Protein AF-A0A662X3M4-F1 (afdb_monomer_lite)

Foldseek 3Di:
DDDDDDDDPPDDDDPPLVVLLVVLLVLLVCLLPHADDLPPCVSLVSNLPRDQDLVSLPVSCDLVSLLSSVPRPVVSVVSLLVVLVVLLVVCVVPVDVVCVSSNVSSVSNCVSNVVSVCPPVVCVVVPPDDDPPPDDDDD

Radius of gyration: 22.86 Å; chains: 1; bounding box: 104×38×50 Å

Sequence (139 aa):
MSRTPQSYPTEQGAMGNSDSKSKFRESVYKLNNEVISSKNLEFWDKLWRIPTVAEEIFTLIQPDDVRMLRHQQPKNLATMLRQAVSQLVQIVDTPVPKYYPQAINCVRVLTRLVPFILEESGALSACGSCPPLRSGARA

Structure (mmCIF, N/CA/C/O backbone):
data_AF-A0A662X3M4-F1
#
_entry.id   AF-A0A662X3M4-F1
#
loop_
_atom_site.group_PDB
_atom_site.id
_atom_site.type_symbol
_atom_site.label_atom_id
_atom_site.label_alt_id
_atom_site.label_comp_id
_atom_site.label_asym_id
_atom_site.label_entity_id
_atom_site.label_seq_id
_atom_site.pdbx_PDB_ins_code
_atom_site.Cartn_x
_atom_site.Cartn_y
_atom_site.Cartn_z
_atom_site.occupancy
_atom_site.B_iso_or_equiv
_atom_site.auth_seq_id
_atom_site.auth_comp_id
_atom_site.auth_asym_id
_atom_site.auth_atom_id
_atom_site.pdbx_PDB_model_num
ATOM 1 N N . MET A 1 1 ? 55.210 -5.908 -6.493 1.00 42.38 1 MET A N 1
ATOM 2 C CA . MET A 1 1 ? 53.770 -6.079 -6.792 1.00 42.38 1 MET A CA 1
ATOM 3 C C . MET A 1 1 ? 52.979 -5.500 -5.629 1.00 42.38 1 MET A C 1
ATOM 5 O O . MET A 1 1 ? 52.706 -6.198 -4.663 1.00 42.38 1 MET A O 1
ATOM 9 N N . SER A 1 2 ? 52.704 -4.201 -5.682 1.00 39.44 2 SER A N 1
ATOM 10 C CA . SER A 1 2 ? 52.079 -3.447 -4.593 1.00 39.44 2 SER A CA 1
ATOM 11 C C . SER A 1 2 ? 50.583 -3.335 -4.886 1.00 39.44 2 SER A C 1
ATOM 13 O O . SER A 1 2 ? 50.210 -2.655 -5.837 1.00 39.44 2 SER A O 1
ATOM 15 N N . ARG A 1 3 ? 49.726 -4.039 -4.134 1.00 42.88 3 ARG A N 1
ATOM 16 C CA . ARG A 1 3 ? 48.269 -3.860 -4.233 1.00 42.88 3 ARG A CA 1
ATOM 17 C C . ARG A 1 3 ? 47.874 -2.651 -3.392 1.00 42.88 3 ARG A C 1
ATOM 19 O O . ARG A 1 3 ? 47.965 -2.693 -2.170 1.00 42.88 3 ARG A O 1
ATOM 26 N N . THR A 1 4 ? 47.453 -1.583 -4.050 1.00 54.22 4 THR A N 1
ATOM 27 C CA . THR A 1 4 ? 46.726 -0.474 -3.431 1.00 54.22 4 THR A CA 1
ATOM 28 C C . THR A 1 4 ? 45.354 -0.962 -2.946 1.00 54.22 4 THR A C 1
ATOM 30 O O . THR A 1 4 ? 44.680 -1.678 -3.691 1.00 54.22 4 THR A O 1
ATOM 33 N N . PRO A 1 5 ? 44.896 -0.598 -1.733 1.00 49.97 5 PRO A N 1
ATOM 34 C CA . PRO A 1 5 ? 43.517 -0.833 -1.329 1.00 49.97 5 PRO A CA 1
ATOM 35 C C . PRO A 1 5 ? 42.618 0.196 -2.015 1.00 49.97 5 PRO A C 1
ATOM 37 O O . PRO A 1 5 ? 42.815 1.403 -1.885 1.00 49.97 5 PRO A O 1
ATOM 40 N N . GLN A 1 6 ? 41.638 -0.298 -2.759 1.00 43.81 6 GLN A N 1
ATOM 41 C CA . GLN A 1 6 ? 40.597 0.497 -3.392 1.00 43.81 6 GLN A CA 1
ATOM 42 C C . GLN A 1 6 ? 39.600 0.918 -2.303 1.00 43.81 6 GLN A C 1
ATOM 44 O O . GLN A 1 6 ? 38.874 0.086 -1.761 1.00 43.81 6 GLN A O 1
ATOM 49 N N . SER A 1 7 ? 39.615 2.196 -1.927 1.00 44.38 7 SER A N 1
ATOM 50 C CA . SER A 1 7 ? 38.616 2.789 -1.043 1.00 44.38 7 SER A CA 1
ATOM 51 C C . SER A 1 7 ? 37.290 2.907 -1.795 1.00 44.38 7 SER A C 1
ATOM 53 O O . SER A 1 7 ? 37.155 3.682 -2.739 1.00 44.38 7 SER A O 1
ATOM 55 N N . TYR A 1 8 ? 36.301 2.116 -1.385 1.00 42.19 8 TYR A N 1
ATOM 56 C CA . TYR A 1 8 ? 34.916 2.314 -1.798 1.00 42.19 8 TYR A CA 1
ATOM 57 C C . TYR A 1 8 ? 34.379 3.549 -1.064 1.00 42.19 8 TYR A C 1
ATOM 59 O O . TYR A 1 8 ? 34.522 3.616 0.159 1.00 42.19 8 TYR A O 1
ATOM 67 N N . PRO A 1 9 ? 33.789 4.539 -1.754 1.00 44.44 9 PRO A N 1
ATOM 68 C CA . PRO A 1 9 ? 33.121 5.629 -1.066 1.00 44.44 9 PRO A CA 1
ATOM 69 C C . PRO A 1 9 ? 31.913 5.068 -0.307 1.00 44.44 9 PRO A C 1
ATOM 71 O O . PRO A 1 9 ? 30.989 4.510 -0.899 1.00 44.44 9 PRO A O 1
ATOM 74 N N . THR A 1 10 ? 31.958 5.195 1.018 1.00 51.75 10 THR A N 1
ATOM 75 C CA . THR A 1 10 ? 30.860 4.898 1.934 1.00 51.75 10 THR A CA 1
ATOM 76 C C . THR A 1 10 ? 29.649 5.767 1.594 1.00 51.75 10 THR A C 1
ATOM 78 O O . THR A 1 10 ? 29.741 6.992 1.573 1.00 51.75 10 THR A O 1
ATOM 81 N N . GLU A 1 11 ? 28.540 5.086 1.307 1.00 50.34 11 GLU A N 1
ATOM 82 C CA . GLU A 1 11 ? 27.138 5.507 1.413 1.00 50.34 11 GLU A CA 1
ATOM 83 C C . GLU A 1 11 ? 26.822 6.998 1.217 1.00 50.34 11 GLU A C 1
ATOM 85 O O . GLU A 1 11 ? 26.718 7.790 2.153 1.00 50.34 11 GLU A O 1
ATOM 90 N N . GLN A 1 12 ? 26.494 7.351 -0.024 1.00 49.41 12 GLN A N 1
ATOM 91 C CA . GLN A 1 12 ? 25.564 8.446 -0.279 1.00 49.41 12 GLN A CA 1
ATOM 92 C C . GLN A 1 12 ? 24.130 7.957 -0.017 1.00 49.41 12 GLN A C 1
ATOM 94 O O . GLN A 1 12 ? 23.642 7.094 -0.743 1.00 49.41 12 GLN A O 1
ATOM 99 N N . GLY A 1 13 ? 23.436 8.535 0.978 1.00 45.53 13 GLY A N 1
ATOM 100 C CA . GLY A 1 13 ? 21.968 8.436 1.040 1.00 45.53 13 GLY A CA 1
ATOM 101 C C . GLY A 1 13 ? 21.234 8.558 2.385 1.00 45.53 13 GLY A C 1
ATOM 102 O O . GLY A 1 13 ? 20.062 8.205 2.428 1.00 45.53 13 GLY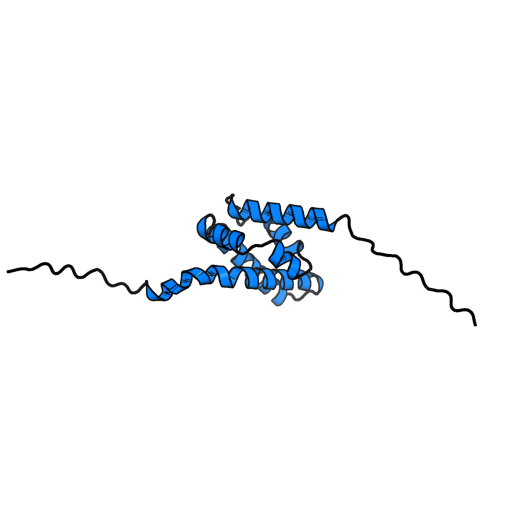 A O 1
ATOM 103 N N . ALA A 1 14 ? 21.829 9.043 3.482 1.00 49.00 14 ALA A N 1
ATOM 104 C CA . ALA A 1 14 ? 21.157 9.018 4.796 1.00 49.00 14 ALA A CA 1
ATOM 105 C C . ALA A 1 14 ? 20.274 10.240 5.155 1.00 49.00 14 ALA A C 1
ATOM 107 O O . ALA A 1 14 ? 19.665 10.236 6.221 1.00 49.00 14 ALA A O 1
ATOM 108 N N . MET A 1 15 ? 20.151 11.275 4.310 1.00 48.16 15 MET A N 1
ATOM 109 C CA . MET A 1 15 ? 19.360 12.478 4.663 1.00 48.16 15 MET A CA 1
ATOM 110 C C . MET A 1 15 ? 17.967 12.564 4.014 1.00 48.16 15 MET A C 1
ATOM 112 O O . MET A 1 15 ? 17.142 13.324 4.494 1.00 48.16 15 MET A O 1
ATOM 116 N N . GLY A 1 16 ? 17.652 11.766 2.983 1.00 51.62 16 GLY A N 1
ATOM 117 C CA . GLY A 1 16 ? 16.322 11.782 2.334 1.00 51.62 16 GLY A CA 1
ATOM 118 C C . GLY A 1 16 ? 15.342 10.699 2.815 1.00 51.62 16 GLY A C 1
ATOM 119 O O . GLY A 1 16 ? 14.125 10.821 2.645 1.00 51.62 16 GLY A O 1
ATOM 120 N N . ASN A 1 17 ? 15.857 9.623 3.419 1.00 57.28 17 ASN A N 1
ATOM 121 C CA . ASN A 1 17 ? 15.045 8.460 3.787 1.00 57.28 17 ASN A CA 1
ATOM 122 C C . ASN A 1 17 ? 14.237 8.695 5.080 1.00 57.28 17 ASN A C 1
ATOM 124 O O .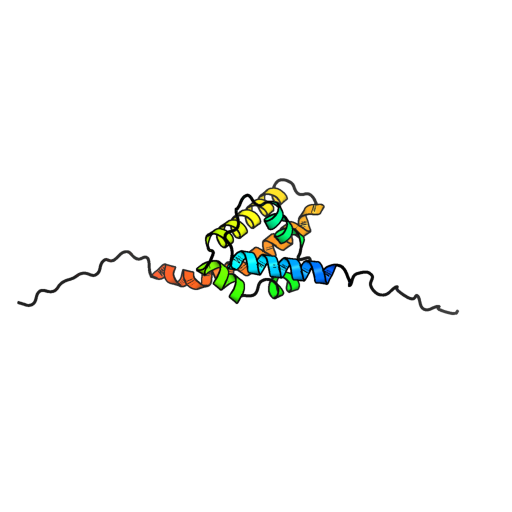 ASN A 1 17 ? 13.088 8.270 5.189 1.00 57.28 17 ASN A O 1
ATOM 128 N N . SER A 1 18 ? 14.799 9.429 6.044 1.00 61.31 18 SER A N 1
ATOM 129 C CA . SER A 1 18 ? 14.132 9.724 7.322 1.00 61.31 18 SER A CA 1
ATOM 130 C C . SER A 1 18 ? 12.902 10.623 7.157 1.00 61.31 18 SER A C 1
ATOM 132 O O . SER A 1 18 ? 11.850 10.329 7.728 1.00 61.31 18 SER A O 1
ATOM 134 N N . ASP A 1 19 ? 12.984 11.657 6.314 1.00 66.75 19 ASP A N 1
ATOM 135 C CA . ASP A 1 19 ? 11.844 12.540 6.032 1.00 66.75 19 ASP A CA 1
ATOM 136 C C . ASP A 1 19 ? 10.707 11.800 5.323 1.00 66.75 19 ASP A C 1
ATOM 138 O O . ASP A 1 19 ? 9.529 12.017 5.617 1.00 66.75 19 ASP A O 1
ATOM 142 N N . SER A 1 20 ? 11.051 10.889 4.410 1.00 73.50 20 SER A N 1
ATOM 143 C CA . SER A 1 20 ? 10.078 10.081 3.667 1.00 73.50 20 SER A CA 1
ATOM 144 C C . SER A 1 20 ? 9.315 9.128 4.595 1.00 73.50 20 SER A C 1
ATOM 146 O O . SER A 1 20 ? 8.088 9.035 4.515 1.00 73.50 20 SER A O 1
ATOM 148 N N . LYS A 1 21 ? 10.010 8.502 5.555 1.00 74.38 21 LYS A N 1
ATOM 149 C CA . LYS A 1 21 ? 9.404 7.643 6.589 1.00 74.38 21 LYS A CA 1
ATOM 150 C C . LYS A 1 21 ? 8.491 8.413 7.540 1.00 74.38 21 LYS A C 1
ATOM 152 O O . LYS A 1 21 ? 7.404 7.933 7.862 1.00 74.38 21 LYS A O 1
ATOM 157 N N . SER A 1 22 ? 8.909 9.605 7.967 1.00 79.69 22 SER A N 1
ATOM 158 C CA . SER A 1 22 ? 8.102 10.461 8.846 1.00 79.69 22 SER A CA 1
ATOM 159 C C . SER A 1 22 ? 6.792 10.879 8.168 1.00 79.69 22 SER A C 1
ATOM 161 O O . SER A 1 22 ? 5.709 10.673 8.718 1.00 79.69 22 SER A O 1
ATOM 163 N N . LYS A 1 23 ? 6.871 11.332 6.909 1.00 80.19 23 LYS A N 1
ATOM 164 C CA . LYS A 1 23 ? 5.697 11.685 6.091 1.00 80.19 23 LYS A CA 1
ATOM 165 C C . LYS A 1 23 ? 4.758 10.500 5.862 1.00 80.19 23 LYS A C 1
ATOM 167 O O . LYS A 1 23 ? 3.538 10.673 5.824 1.00 80.19 23 LYS A O 1
ATOM 172 N N . PHE A 1 24 ? 5.301 9.290 5.720 1.00 82.12 24 PHE A N 1
ATOM 173 C CA . PHE A 1 24 ? 4.476 8.090 5.610 1.00 82.12 24 PHE A CA 1
ATOM 174 C C . PHE A 1 24 ? 3.738 7.791 6.917 1.00 82.12 24 PHE A C 1
ATOM 176 O O . PHE A 1 24 ? 2.531 7.567 6.883 1.00 82.12 24 PHE A O 1
ATOM 183 N N . ARG A 1 25 ? 4.417 7.845 8.071 1.00 84.69 25 ARG A N 1
ATOM 184 C CA . ARG A 1 25 ? 3.750 7.678 9.376 1.00 84.69 25 ARG A CA 1
ATOM 185 C C . ARG A 1 25 ? 2.658 8.712 9.606 1.00 84.69 25 ARG A C 1
ATOM 187 O O . ARG A 1 25 ? 1.580 8.357 10.067 1.00 84.69 25 ARG A O 1
ATOM 194 N N . GLU A 1 26 ? 2.903 9.964 9.236 1.00 86.69 26 GLU A N 1
ATOM 195 C CA . GLU A 1 26 ? 1.880 11.010 9.293 1.00 86.69 26 GLU A CA 1
ATOM 196 C C . GLU A 1 26 ? 0.676 10.665 8.401 1.00 86.69 26 GLU A C 1
ATOM 198 O O . GLU A 1 26 ? -0.474 10.853 8.792 1.00 86.69 26 GLU A O 1
ATOM 203 N N . SER A 1 27 ? 0.925 10.092 7.222 1.00 86.94 27 SER A N 1
ATOM 204 C CA . SER A 1 27 ? -0.137 9.642 6.317 1.00 86.94 27 SER A CA 1
ATOM 205 C C . SER A 1 27 ? -0.947 8.484 6.910 1.00 86.94 27 SER A C 1
ATOM 207 O O . SER A 1 27 ? -2.172 8.488 6.802 1.00 86.94 27 SER A O 1
ATOM 209 N N . VAL A 1 28 ? -0.297 7.526 7.582 1.00 86.69 28 VAL A N 1
ATOM 210 C CA . VAL A 1 28 ? -0.968 6.429 8.310 1.00 86.69 28 VAL A CA 1
ATOM 211 C C . VAL A 1 28 ? -1.805 6.973 9.469 1.00 86.69 28 VAL A C 1
ATOM 213 O O . VAL A 1 28 ? -2.958 6.582 9.637 1.00 86.69 28 VAL A O 1
ATOM 216 N N . TYR A 1 29 ? -1.276 7.940 10.220 1.00 88.81 29 TYR A N 1
ATOM 217 C CA . TYR A 1 29 ? -2.033 8.614 11.271 1.00 88.81 29 TYR A CA 1
ATOM 218 C C . TYR A 1 29 ? -3.280 9.315 10.711 1.00 88.81 29 TYR A C 1
ATOM 220 O O . TYR A 1 29 ? -4.378 9.137 11.243 1.00 88.81 29 TYR A O 1
ATOM 228 N N . LYS A 1 30 ? -3.145 10.049 9.599 1.00 89.62 30 LYS A N 1
ATOM 229 C CA . LYS A 1 30 ? -4.274 10.692 8.906 1.00 89.62 30 LYS A CA 1
ATOM 230 C C . LYS A 1 30 ? -5.309 9.681 8.426 1.00 89.62 30 LYS A C 1
ATOM 232 O O . LYS A 1 30 ? -6.500 9.914 8.585 1.00 89.62 30 LYS A O 1
ATOM 237 N N . LEU A 1 31 ? -4.876 8.532 7.908 1.00 88.94 31 LEU A N 1
ATOM 238 C CA . LEU A 1 31 ? -5.779 7.455 7.491 1.00 88.94 31 LEU A CA 1
ATOM 239 C C . LEU A 1 31 ? -6.668 6.955 8.632 1.00 88.94 31 LEU A C 1
ATOM 241 O O . LEU A 1 31 ? -7.836 6.657 8.383 1.00 88.94 31 LEU A O 1
ATOM 245 N N . ASN A 1 32 ? -6.129 6.884 9.851 1.00 88.12 32 ASN A N 1
ATOM 246 C CA . ASN A 1 32 ? -6.862 6.441 11.036 1.00 88.12 32 ASN A CA 1
ATOM 247 C C . ASN A 1 32 ? -7.793 7.512 11.615 1.00 88.12 32 ASN A C 1
ATOM 249 O O . ASN A 1 32 ? -8.882 7.185 12.078 1.00 88.12 32 ASN A O 1
ATOM 253 N N . ASN A 1 33 ? -7.397 8.785 11.569 1.00 88.38 33 ASN A N 1
ATOM 254 C CA . ASN A 1 33 ? -8.087 9.846 12.310 1.00 88.38 33 ASN A CA 1
ATOM 255 C C . ASN A 1 33 ? -8.967 10.754 11.437 1.00 88.38 33 ASN A C 1
ATOM 257 O O . ASN A 1 33 ? -9.878 11.399 11.953 1.00 88.38 33 ASN A O 1
ATOM 261 N N . GLU A 1 34 ? -8.737 10.805 10.125 1.00 90.19 34 GLU A N 1
ATOM 262 C CA . GLU A 1 34 ? -9.396 11.746 9.218 1.00 90.19 34 GLU A CA 1
ATOM 263 C C . GLU A 1 34 ? -10.147 11.026 8.092 1.00 90.19 34 GLU A C 1
ATOM 265 O O . GLU A 1 34 ? -9.777 9.941 7.644 1.00 90.19 34 GLU A O 1
ATOM 270 N N . VAL A 1 35 ? -11.206 11.653 7.575 1.00 85.81 35 VAL A N 1
ATOM 271 C CA . VAL A 1 35 ? -11.909 11.157 6.384 1.00 85.81 35 VAL A CA 1
ATOM 272 C C . VAL A 1 35 ? -11.170 11.645 5.143 1.00 85.81 35 VAL A C 1
ATOM 274 O O . VAL A 1 35 ? -11.191 12.834 4.824 1.00 85.81 35 VAL A O 1
ATOM 277 N N . ILE A 1 36 ? -10.549 10.725 4.405 1.00 89.69 36 ILE A N 1
A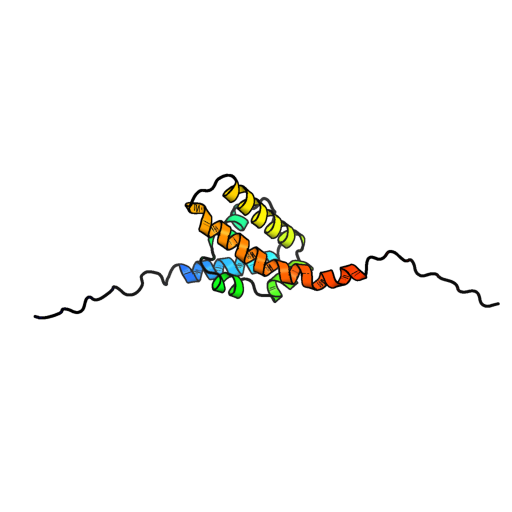TOM 278 C CA . ILE A 1 36 ? -9.769 11.066 3.215 1.00 89.69 36 ILE A CA 1
ATOM 279 C C . ILE A 1 36 ? -10.626 10.845 1.973 1.00 89.69 36 ILE A C 1
ATOM 281 O O . ILE A 1 36 ? -11.140 9.755 1.717 1.00 89.69 36 ILE A O 1
ATOM 285 N N . SER A 1 37 ? -10.764 11.889 1.158 1.00 88.19 37 SER A N 1
ATOM 286 C CA . SER A 1 37 ? -11.466 11.774 -0.118 1.00 88.19 37 SER A CA 1
ATOM 287 C C . SER A 1 37 ? -10.742 10.798 -1.049 1.00 88.19 37 SER A C 1
ATOM 289 O O . SER A 1 37 ? -9.536 10.908 -1.284 1.00 88.19 37 SER A O 1
ATOM 291 N N . SER A 1 38 ? -11.491 9.884 -1.665 1.00 85.69 38 SER A N 1
ATOM 292 C CA . SER A 1 38 ? -10.966 8.977 -2.696 1.00 85.69 38 SER A CA 1
ATOM 293 C C . SER A 1 38 ? -10.411 9.710 -3.922 1.00 85.69 38 SER A C 1
ATOM 295 O O . SER A 1 38 ? -9.613 9.139 -4.661 1.00 85.69 38 SER A O 1
ATOM 297 N N . LYS A 1 39 ? -10.791 10.981 -4.116 1.00 86.00 39 LYS A N 1
ATOM 298 C CA . LYS A 1 39 ? -10.303 11.850 -5.198 1.00 86.00 39 LYS A CA 1
ATOM 299 C C . LYS A 1 39 ? -8.993 12.573 -4.867 1.00 86.00 39 LYS A C 1
ATOM 301 O O . LYS A 1 39 ? -8.464 13.260 -5.734 1.00 86.00 39 LYS A O 1
ATOM 306 N N . ASN A 1 40 ? -8.470 12.455 -3.644 1.00 88.75 40 ASN A N 1
ATOM 307 C CA . ASN A 1 40 ? -7.214 13.102 -3.256 1.00 88.75 40 ASN A CA 1
ATOM 308 C C . ASN A 1 40 ? -6.003 12.337 -3.817 1.00 88.75 40 ASN A C 1
ATOM 310 O O . ASN A 1 40 ? -5.304 11.629 -3.093 1.00 88.75 40 ASN A O 1
ATOM 314 N N . LEU A 1 41 ? -5.785 12.447 -5.128 1.00 85.06 41 LEU A N 1
ATOM 315 C CA . LEU A 1 41 ? -4.746 11.702 -5.841 1.00 85.06 41 LEU A CA 1
ATOM 316 C C . LEU A 1 41 ? -3.348 11.965 -5.273 1.00 85.06 41 LEU A C 1
ATOM 318 O O . LEU A 1 41 ? -2.555 11.036 -5.197 1.00 85.06 41 LEU A O 1
ATOM 322 N N . GLU A 1 42 ? -3.064 13.186 -4.816 1.00 86.38 42 GLU A N 1
ATOM 323 C CA . GLU A 1 42 ? -1.762 13.540 -4.241 1.00 86.38 42 GLU A CA 1
ATOM 324 C C . GLU A 1 42 ? -1.470 12.801 -2.934 1.00 86.38 42 GLU A C 1
ATOM 326 O O . GLU A 1 42 ? -0.333 12.396 -2.695 1.00 86.38 42 GLU A O 1
ATOM 331 N N . PHE A 1 43 ? -2.478 12.634 -2.073 1.00 87.56 43 PHE A N 1
ATOM 332 C CA . PHE A 1 43 ? -2.332 11.860 -0.843 1.00 87.56 43 PHE A CA 1
ATOM 333 C C . PHE A 1 43 ? -2.049 10.389 -1.159 1.00 87.56 43 PHE A C 1
ATOM 335 O O . PHE A 1 43 ? -1.100 9.799 -0.642 1.00 87.56 43 PHE A O 1
ATOM 342 N N . TRP A 1 44 ? -2.863 9.808 -2.040 1.00 86.44 44 TRP A N 1
ATOM 343 C CA . TRP A 1 44 ? -2.788 8.389 -2.359 1.00 86.44 44 TRP A CA 1
ATOM 344 C C . TRP A 1 44 ? -1.512 8.032 -3.123 1.00 86.44 44 TRP A C 1
ATOM 346 O O . TRP A 1 44 ? -0.853 7.059 -2.780 1.00 86.44 44 TRP A O 1
ATOM 356 N N . ASP A 1 45 ? -1.102 8.841 -4.097 1.00 85.12 45 ASP A N 1
ATOM 357 C CA . ASP A 1 45 ? 0.126 8.633 -4.872 1.00 85.12 45 ASP A CA 1
ATOM 358 C C . ASP A 1 45 ? 1.386 8.651 -3.984 1.00 85.12 45 ASP A C 1
ATOM 360 O O . ASP A 1 45 ? 2.283 7.824 -4.160 1.00 85.12 45 ASP A O 1
ATOM 364 N N . LYS A 1 46 ? 1.424 9.503 -2.948 1.00 83.19 46 LYS A N 1
ATOM 365 C CA . LYS A 1 46 ? 2.510 9.493 -1.951 1.00 83.19 46 LYS A CA 1
ATOM 366 C C . LYS A 1 46 ? 2.602 8.157 -1.213 1.00 83.19 46 LYS A C 1
ATOM 368 O O . LYS A 1 46 ? 3.706 7.660 -1.009 1.00 83.19 46 LYS A O 1
ATOM 373 N N . LEU A 1 47 ? 1.471 7.548 -0.858 1.00 80.00 47 LEU A N 1
ATOM 374 C CA . LEU A 1 47 ? 1.442 6.266 -0.148 1.00 80.00 47 LEU A CA 1
ATOM 375 C C . LEU A 1 47 ? 2.115 5.143 -0.961 1.00 80.00 47 LEU A C 1
ATOM 377 O O . LEU A 1 47 ? 2.834 4.317 -0.403 1.00 80.00 47 LEU A O 1
ATOM 381 N N . TRP A 1 48 ? 1.934 5.134 -2.284 1.00 80.44 48 TRP A N 1
ATOM 382 C CA . TRP A 1 48 ? 2.447 4.068 -3.158 1.00 80.44 48 TRP A CA 1
ATOM 383 C C . TRP A 1 48 ? 3.912 4.254 -3.572 1.00 80.44 48 TRP A C 1
ATOM 385 O O . TRP A 1 48 ? 4.585 3.281 -3.925 1.00 80.44 48 TRP A O 1
ATOM 395 N N . ARG A 1 49 ? 4.424 5.488 -3.496 1.00 75.94 49 ARG A N 1
ATOM 396 C CA . ARG A 1 49 ? 5.800 5.834 -3.889 1.00 75.94 49 ARG A CA 1
ATOM 397 C C . ARG A 1 49 ? 6.851 5.618 -2.798 1.00 75.94 49 ARG A C 1
ATOM 399 O O . ARG A 1 49 ? 8.030 5.571 -3.130 1.00 75.94 49 ARG A O 1
ATOM 406 N N . ILE A 1 50 ? 6.461 5.541 -1.523 1.00 63.94 50 ILE A N 1
ATOM 407 C CA . ILE A 1 50 ? 7.388 5.819 -0.410 1.00 63.94 50 ILE A CA 1
ATOM 408 C C . ILE A 1 50 ? 8.083 4.601 0.239 1.00 63.94 50 ILE A C 1
ATOM 410 O O . ILE A 1 50 ? 9.195 4.797 0.723 1.00 63.94 50 ILE A O 1
ATOM 414 N N . PRO A 1 51 ? 7.586 3.351 0.226 1.00 63.44 51 PRO A N 1
ATOM 415 C CA . PRO A 1 51 ? 8.404 2.249 0.739 1.00 63.44 51 PRO A CA 1
ATOM 416 C C . PRO A 1 51 ? 9.227 1.597 -0.375 1.00 63.44 51 PRO A C 1
ATOM 418 O O . PRO A 1 51 ? 8.685 1.263 -1.420 1.00 63.44 51 PRO A O 1
ATOM 421 N N . THR A 1 52 ? 10.522 1.355 -0.174 1.00 63.69 52 THR A N 1
ATOM 422 C CA . THR A 1 52 ? 11.338 0.618 -1.169 1.00 63.69 52 THR A CA 1
ATOM 423 C C . THR A 1 52 ? 11.514 -0.853 -0.788 1.00 63.69 52 THR A C 1
ATOM 425 O O . THR A 1 52 ? 11.615 -1.730 -1.655 1.00 63.69 52 THR A O 1
ATOM 428 N N . VAL A 1 53 ? 11.428 -1.167 0.507 1.00 74.50 53 VAL A N 1
ATOM 429 C CA . VAL A 1 53 ? 11.637 -2.514 1.057 1.00 74.50 53 VAL A CA 1
ATOM 430 C C . VAL A 1 53 ? 10.449 -3.000 1.891 1.00 74.50 53 VAL A C 1
ATOM 432 O O . VAL A 1 53 ? 9.653 -2.217 2.406 1.00 74.50 53 VAL A O 1
ATOM 435 N N . ALA A 1 54 ? 10.309 -4.324 2.009 1.00 71.38 54 ALA A N 1
ATOM 436 C CA . ALA A 1 54 ? 9.191 -4.939 2.724 1.00 71.38 54 ALA A CA 1
ATOM 437 C C . ALA A 1 54 ? 9.199 -4.582 4.217 1.00 71.38 54 ALA A C 1
ATOM 439 O O . ALA A 1 54 ? 8.167 -4.204 4.753 1.00 71.38 54 ALA A O 1
ATOM 440 N N . GLU A 1 55 ? 10.360 -4.616 4.868 1.00 79.06 55 GLU A N 1
ATOM 441 C CA . GLU A 1 55 ? 10.497 -4.302 6.297 1.00 79.06 55 GLU A CA 1
ATOM 442 C C . GLU A 1 55 ? 9.996 -2.891 6.645 1.00 79.06 55 GLU A C 1
ATOM 444 O O . GLU A 1 55 ? 9.336 -2.688 7.664 1.00 79.06 55 GLU A O 1
ATOM 449 N N . GLU A 1 56 ? 10.216 -1.914 5.762 1.00 79.50 56 GLU A N 1
ATOM 450 C CA . GLU A 1 56 ? 9.716 -0.549 5.947 1.00 79.50 56 GLU A CA 1
ATOM 451 C C . GLU A 1 56 ? 8.186 -0.510 5.961 1.00 79.50 56 GLU A C 1
ATOM 453 O O . GLU A 1 56 ? 7.601 0.120 6.832 1.00 79.50 56 GLU A O 1
ATOM 458 N N . ILE A 1 57 ? 7.509 -1.247 5.080 1.00 81.12 57 ILE A N 1
ATOM 459 C CA . ILE A 1 57 ? 6.037 -1.294 5.076 1.00 81.12 57 ILE A CA 1
ATOM 460 C C . ILE A 1 57 ? 5.503 -1.886 6.378 1.00 81.12 57 ILE A C 1
ATOM 462 O O . ILE A 1 57 ? 4.540 -1.372 6.941 1.00 81.12 57 ILE A O 1
ATOM 466 N N . PHE A 1 58 ? 6.127 -2.949 6.878 1.00 80.31 58 PHE A N 1
ATOM 467 C CA . PHE A 1 58 ? 5.649 -3.657 8.065 1.00 80.31 58 PHE A CA 1
ATOM 468 C C . PHE A 1 58 ? 5.916 -2.871 9.356 1.00 80.31 58 PHE A C 1
ATOM 470 O O . PHE A 1 58 ? 5.162 -3.017 10.319 1.00 80.31 58 PHE A O 1
ATOM 477 N N . THR A 1 59 ? 6.958 -2.031 9.368 1.00 83.00 59 THR A N 1
ATOM 478 C CA . THR A 1 59 ? 7.286 -1.121 10.481 1.00 83.00 59 THR A CA 1
ATOM 479 C C . THR A 1 59 ? 6.495 0.188 10.442 1.00 83.00 59 THR A C 1
ATOM 481 O O . THR A 1 59 ? 6.256 0.797 11.490 1.00 83.00 59 THR A O 1
ATOM 484 N N . LEU A 1 60 ? 6.100 0.638 9.248 1.00 82.19 60 LEU A N 1
ATOM 485 C CA . LEU A 1 60 ? 5.302 1.846 9.046 1.00 82.19 60 LEU A CA 1
ATOM 486 C C . LEU A 1 60 ? 3.796 1.597 9.194 1.00 82.19 60 LEU A C 1
ATOM 488 O O . LEU A 1 60 ? 3.100 2.484 9.675 1.00 82.19 60 LEU A O 1
ATOM 492 N N . ILE A 1 61 ? 3.308 0.421 8.789 1.00 84.88 61 ILE A N 1
ATOM 493 C CA . ILE A 1 61 ? 1.918 -0.019 8.958 1.00 84.88 61 ILE A CA 1
ATOM 494 C C . ILE A 1 61 ? 1.894 -1.097 10.043 1.00 84.88 61 ILE A C 1
ATOM 496 O O . ILE A 1 61 ? 2.106 -2.294 9.775 1.00 84.88 61 ILE A O 1
ATOM 500 N N . GLN A 1 62 ? 1.662 -0.674 11.285 1.00 89.19 62 GLN A N 1
ATOM 501 C CA . GLN A 1 62 ? 1.583 -1.603 12.405 1.00 89.19 62 GLN A CA 1
ATOM 502 C C . GLN A 1 62 ? 0.244 -2.355 12.391 1.00 89.19 62 GLN A C 1
ATOM 504 O O . GLN A 1 62 ? -0.735 -1.868 11.825 1.00 89.19 62 GLN A O 1
ATOM 509 N N . PRO A 1 63 ? 0.170 -3.552 13.000 1.00 86.94 63 PRO A N 1
ATOM 510 C CA . PRO A 1 63 ? -1.077 -4.313 13.089 1.00 86.94 63 PRO A CA 1
ATOM 511 C C . PRO A 1 63 ? -2.211 -3.493 13.711 1.00 86.94 63 PRO A C 1
ATOM 513 O O . PRO A 1 63 ? -3.328 -3.481 13.197 1.00 86.94 63 PRO A O 1
ATOM 516 N N . ASP A 1 64 ? -1.901 -2.767 14.785 1.00 88.19 64 ASP A N 1
ATOM 517 C CA . ASP A 1 64 ? -2.858 -1.923 15.494 1.00 88.19 64 ASP A CA 1
ATOM 518 C C . ASP A 1 64 ? -3.363 -0.768 14.630 1.00 88.19 64 ASP A C 1
ATOM 520 O O . ASP A 1 64 ? -4.562 -0.499 14.646 1.00 88.19 64 ASP A O 1
ATOM 524 N N . ASP A 1 65 ? -2.514 -0.180 13.777 1.00 88.62 65 ASP A N 1
ATOM 525 C CA . ASP A 1 65 ? -2.948 0.839 12.816 1.00 88.62 65 ASP A CA 1
ATOM 526 C C . ASP A 1 65 ? -4.007 0.280 11.862 1.00 88.62 65 ASP A C 1
ATOM 528 O O . ASP A 1 65 ? -4.995 0.950 11.586 1.00 88.62 65 ASP A O 1
ATOM 532 N N . VAL A 1 66 ? -3.839 -0.953 11.370 1.00 88.94 66 VAL A N 1
ATOM 533 C CA . VAL A 1 66 ? -4.808 -1.569 10.446 1.00 88.94 66 VAL A CA 1
ATOM 534 C C . VAL A 1 66 ? -6.118 -1.905 11.157 1.00 88.94 66 VAL A C 1
ATOM 536 O O . VAL A 1 66 ? -7.198 -1.705 10.593 1.00 88.94 66 VAL A O 1
ATOM 539 N N . ARG A 1 67 ? -6.046 -2.392 12.401 1.00 89.88 67 ARG A N 1
ATOM 540 C CA . ARG A 1 67 ? -7.241 -2.654 13.216 1.00 89.88 67 ARG A CA 1
ATOM 541 C C . ARG A 1 67 ? -7.995 -1.362 13.495 1.00 89.88 67 ARG A C 1
ATOM 543 O O . ARG A 1 67 ? -9.204 -1.318 13.270 1.00 89.88 67 ARG A O 1
ATOM 550 N N . MET A 1 68 ? -7.296 -0.302 13.893 1.00 89.75 68 MET A N 1
ATOM 551 C CA . MET A 1 68 ? -7.889 1.022 14.075 1.00 89.75 68 MET A CA 1
ATOM 552 C C . MET A 1 68 ? -8.518 1.532 12.779 1.00 89.75 68 MET A C 1
ATOM 554 O O . MET A 1 68 ? -9.687 1.916 12.797 1.00 89.75 68 MET A O 1
ATOM 558 N N . LEU A 1 69 ? -7.814 1.429 11.648 1.00 89.44 69 LEU A N 1
ATOM 559 C CA . LEU A 1 69 ? -8.307 1.845 10.333 1.00 89.44 69 LEU A CA 1
ATOM 560 C C . LEU A 1 69 ? -9.618 1.144 9.978 1.00 89.44 69 LEU A C 1
ATOM 562 O O . LEU A 1 69 ? -10.552 1.774 9.482 1.00 89.44 69 LEU A O 1
ATOM 566 N N . ARG A 1 70 ? -9.709 -0.159 10.267 1.00 89.75 70 ARG A N 1
ATOM 567 C CA . ARG A 1 70 ? -10.916 -0.966 10.048 1.00 89.75 70 ARG A CA 1
ATOM 568 C C . ARG A 1 70 ? -12.100 -0.471 10.880 1.00 89.75 70 ARG A C 1
ATOM 570 O O . ARG A 1 70 ? -13.207 -0.406 10.353 1.00 89.75 70 ARG A O 1
ATOM 577 N N . HIS A 1 71 ? -11.877 -0.132 12.148 1.00 87.25 71 HIS A N 1
ATOM 578 C CA . HIS A 1 71 ? -12.954 0.230 13.077 1.00 87.25 71 HIS A CA 1
ATOM 579 C C . HIS A 1 71 ? -13.379 1.694 12.933 1.00 8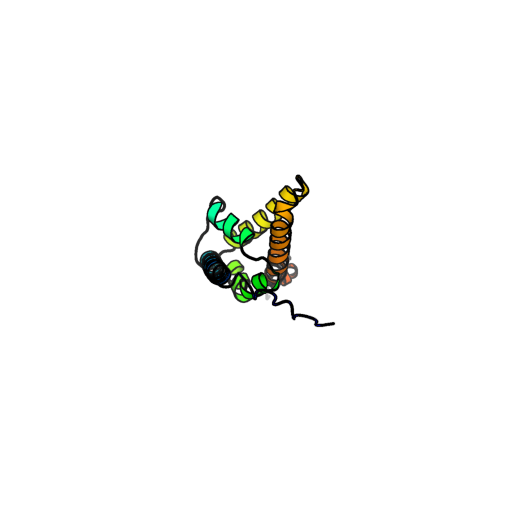7.25 71 HIS A C 1
ATOM 581 O O . HIS A 1 71 ? -14.568 1.999 12.935 1.00 87.25 71 HIS A O 1
ATOM 587 N N . GLN A 1 72 ? -12.411 2.601 12.808 1.00 88.25 72 GLN A N 1
ATOM 588 C CA . GLN A 1 72 ? -12.646 4.044 12.808 1.00 88.25 72 GLN A CA 1
ATOM 589 C C . GLN A 1 72 ? -12.941 4.578 11.406 1.00 88.25 72 GLN A C 1
ATOM 591 O O . GLN A 1 72 ? -13.802 5.440 11.243 1.00 88.25 72 GLN A O 1
ATOM 596 N N . GLN A 1 73 ? -12.249 4.067 10.381 1.00 90.38 73 GLN A N 1
ATOM 597 C CA . GLN A 1 73 ? -12.303 4.607 9.019 1.00 90.38 73 GLN A CA 1
ATOM 598 C C . GLN A 1 73 ? -12.401 3.502 7.942 1.00 90.38 73 GLN A C 1
ATOM 600 O O . GLN A 1 73 ? -11.583 3.444 7.013 1.00 90.38 73 GLN A O 1
ATOM 605 N N . PRO A 1 74 ? -13.448 2.648 7.961 1.00 89.31 74 PRO A N 1
ATOM 606 C CA . PRO A 1 74 ? -13.597 1.544 7.004 1.00 89.31 74 PRO A CA 1
ATOM 607 C C . PRO A 1 74 ? -13.668 2.012 5.539 1.00 89.31 74 PRO A C 1
ATOM 609 O O . PRO A 1 74 ? -13.270 1.292 4.621 1.00 89.31 74 PRO A O 1
ATOM 612 N N . LYS A 1 75 ? -14.133 3.246 5.290 1.00 89.56 75 LYS A N 1
ATOM 613 C CA . LYS A 1 75 ? -14.147 3.854 3.947 1.00 89.56 75 LYS A CA 1
ATOM 614 C C . LYS A 1 75 ? -12.738 4.118 3.410 1.00 89.56 75 LYS A C 1
ATOM 616 O O . LYS A 1 75 ? -12.504 3.907 2.214 1.00 89.56 75 LYS A O 1
ATOM 621 N N . ASN A 1 76 ? -11.815 4.550 4.271 1.00 90.94 76 ASN A N 1
ATOM 622 C CA . ASN A 1 76 ? -10.416 4.766 3.906 1.00 90.94 76 ASN A CA 1
ATOM 623 C C . ASN A 1 76 ? -9.746 3.425 3.596 1.00 90.94 76 ASN A C 1
ATOM 625 O O . ASN A 1 76 ? -9.125 3.296 2.541 1.00 90.94 76 ASN A O 1
ATOM 629 N N . LEU A 1 77 ? -9.970 2.405 4.436 1.00 90.69 77 LEU A N 1
ATOM 630 C CA . LEU A 1 77 ? -9.489 1.040 4.196 1.00 90.69 77 LEU A CA 1
ATOM 631 C C . LEU A 1 77 ? -9.960 0.505 2.839 1.00 90.69 77 LEU A C 1
ATOM 633 O O . LEU A 1 77 ? -9.154 0.077 2.014 1.00 90.69 77 LEU A O 1
ATOM 637 N N . ALA A 1 78 ? -11.263 0.594 2.567 1.00 90.69 78 ALA A N 1
ATOM 638 C CA . ALA A 1 78 ? -11.830 0.130 1.307 1.00 90.69 78 ALA A CA 1
ATOM 639 C C . ALA A 1 78 ? -11.266 0.897 0.095 1.00 90.69 78 ALA A C 1
ATOM 641 O O . ALA A 1 78 ? -11.095 0.324 -0.981 1.00 90.69 78 ALA A O 1
ATOM 642 N N . THR A 1 79 ? -10.965 2.188 0.252 1.00 91.62 79 THR A N 1
ATOM 643 C CA . THR A 1 79 ? -10.348 3.004 -0.805 1.00 91.62 79 THR A CA 1
ATOM 644 C C . THR A 1 79 ? -8.900 2.600 -1.050 1.00 91.62 79 THR A C 1
ATOM 646 O O . THR A 1 79 ? -8.525 2.429 -2.209 1.00 91.62 79 THR A O 1
ATOM 649 N N . MET A 1 80 ? -8.128 2.359 0.011 1.00 90.38 80 MET A N 1
ATOM 650 C CA . MET A 1 80 ? -6.748 1.889 -0.089 1.00 90.38 80 MET A CA 1
ATOM 651 C C . MET A 1 80 ? -6.673 0.539 -0.818 1.00 90.38 80 MET A C 1
ATOM 653 O O . MET A 1 80 ? -5.877 0.388 -1.742 1.00 90.38 80 MET A O 1
ATOM 657 N N . LEU A 1 81 ? -7.558 -0.407 -0.479 1.00 91.12 81 LEU A N 1
ATOM 658 C CA . LEU A 1 81 ? -7.652 -1.704 -1.162 1.00 91.12 81 LEU A CA 1
ATOM 659 C C . LEU A 1 81 ? -8.002 -1.550 -2.644 1.00 91.12 81 LEU A C 1
ATOM 661 O O . LEU A 1 81 ? -7.319 -2.108 -3.501 1.00 91.12 81 LEU A O 1
ATOM 665 N N . ARG A 1 82 ? -9.040 -0.762 -2.958 1.00 91.88 82 ARG A N 1
ATOM 666 C CA . ARG A 1 82 ? -9.449 -0.514 -4.350 1.00 91.88 82 ARG A CA 1
ATOM 667 C C . ARG A 1 82 ? -8.321 0.094 -5.171 1.00 91.88 82 ARG A C 1
ATOM 669 O O . ARG A 1 82 ? -8.094 -0.339 -6.294 1.00 91.88 82 ARG A O 1
ATOM 676 N N . GLN A 1 83 ? -7.615 1.080 -4.628 1.00 91.69 83 GLN A N 1
ATOM 677 C CA . GLN A 1 83 ? -6.516 1.728 -5.338 1.00 91.69 83 GLN A CA 1
ATOM 678 C C . GLN A 1 83 ? -5.297 0.825 -5.504 1.00 91.69 83 GLN A C 1
ATOM 680 O O . GLN A 1 83 ? -4.673 0.872 -6.562 1.00 91.69 83 GLN A O 1
ATOM 685 N N . ALA A 1 84 ? -4.962 0.004 -4.505 1.00 91.38 84 ALA A N 1
ATOM 686 C CA . ALA A 1 84 ? -3.882 -0.975 -4.624 1.00 91.38 84 ALA A CA 1
ATOM 687 C C . ALA A 1 84 ? -4.156 -1.943 -5.783 1.00 91.38 84 ALA A C 1
ATOM 689 O O . ALA A 1 84 ? -3.317 -2.125 -6.661 1.00 91.38 84 ALA A O 1
ATOM 690 N N . VAL A 1 85 ? -5.367 -2.507 -5.827 1.00 93.25 85 VAL A N 1
ATOM 691 C CA . VAL A 1 85 ? -5.791 -3.425 -6.894 1.00 93.25 85 VAL A CA 1
ATOM 692 C C . VAL A 1 85 ? -5.865 -2.709 -8.242 1.00 93.25 85 VAL A C 1
ATOM 694 O O . VAL A 1 85 ? -5.353 -3.225 -9.229 1.00 93.25 85 VAL A O 1
ATOM 697 N N . SER A 1 86 ? -6.443 -1.507 -8.293 1.00 92.25 86 SER A N 1
ATOM 698 C CA . SER A 1 86 ? -6.548 -0.729 -9.533 1.00 92.25 86 SER A CA 1
ATOM 699 C C . SER A 1 86 ? -5.179 -0.426 -10.143 1.00 92.25 86 SER A C 1
ATOM 701 O O . SER A 1 86 ? -5.032 -0.510 -11.358 1.00 92.25 86 SER A O 1
ATOM 703 N N . GLN A 1 87 ? -4.179 -0.095 -9.323 1.00 89.94 87 GLN A N 1
ATOM 704 C CA . GLN A 1 87 ? -2.815 0.133 -9.801 1.00 89.94 87 GLN A CA 1
ATOM 705 C C . GLN A 1 87 ? -2.168 -1.148 -10.313 1.00 89.94 87 GLN A C 1
ATOM 707 O O . GLN A 1 87 ? -1.520 -1.123 -11.353 1.00 89.94 87 GLN A O 1
ATOM 712 N N . LEU A 1 88 ? -2.372 -2.277 -9.629 1.00 92.56 88 LEU A N 1
ATOM 713 C CA . LEU A 1 88 ? -1.879 -3.567 -10.111 1.00 92.56 88 LEU A CA 1
ATOM 714 C C . LEU A 1 88 ? -2.478 -3.920 -11.475 1.00 92.56 88 LEU A C 1
ATOM 716 O O . LEU A 1 88 ? -1.732 -4.290 -12.376 1.00 92.56 88 LEU A O 1
ATOM 720 N N . VAL A 1 89 ? -3.790 -3.740 -11.654 1.00 94.25 89 VAL A N 1
ATOM 721 C CA . VAL A 1 89 ? -4.466 -3.969 -12.943 1.00 94.25 89 VAL A CA 1
ATOM 722 C C . VAL A 1 89 ? -3.879 -3.072 -14.034 1.00 94.25 89 VAL A C 1
ATOM 724 O O . VAL A 1 89 ? -3.547 -3.570 -15.103 1.00 94.25 89 VAL A O 1
ATOM 727 N N . GLN A 1 90 ? -3.678 -1.781 -13.756 1.00 92.06 90 GLN A N 1
ATOM 728 C CA . GLN A 1 90 ? -3.080 -0.847 -14.720 1.00 92.06 90 GLN A CA 1
ATOM 729 C C . GLN A 1 90 ? -1.648 -1.230 -15.116 1.00 92.06 90 GLN A C 1
ATOM 731 O O . GLN A 1 90 ? -1.290 -1.150 -16.288 1.00 92.06 90 GLN A O 1
ATOM 736 N N . ILE A 1 91 ? -0.824 -1.657 -14.155 1.00 92.25 91 ILE A N 1
ATOM 737 C CA . ILE A 1 91 ? 0.567 -2.053 -14.422 1.00 92.25 91 ILE A CA 1
ATOM 738 C C . ILE A 1 91 ? 0.622 -3.361 -15.219 1.00 92.25 91 ILE A C 1
ATOM 740 O O . ILE A 1 91 ? 1.508 -3.526 -16.052 1.00 92.25 91 ILE A O 1
ATOM 744 N N . VAL A 1 92 ? -0.314 -4.284 -14.984 1.00 92.81 92 VAL A N 1
ATOM 745 C CA . VAL A 1 92 ? -0.423 -5.530 -15.759 1.00 92.81 92 VAL A CA 1
ATOM 746 C C . VAL A 1 92 ? -0.897 -5.257 -17.186 1.00 92.81 92 VAL A C 1
ATOM 748 O O . VAL A 1 92 ? -0.361 -5.850 -18.117 1.00 92.81 92 VAL A O 1
ATOM 751 N N . ASP A 1 93 ? -1.863 -4.354 -17.360 1.00 93.31 93 ASP A N 1
ATOM 752 C CA . ASP A 1 93 ? -2.395 -3.975 -18.674 1.00 93.31 93 ASP A CA 1
ATOM 753 C C . ASP A 1 93 ? -1.346 -3.240 -19.525 1.00 93.31 93 ASP A C 1
ATOM 755 O O . ASP A 1 93 ? -1.251 -3.439 -20.734 1.00 93.31 93 ASP A O 1
ATOM 759 N N . THR A 1 94 ? -0.495 -2.424 -18.890 1.00 91.81 94 THR A N 1
ATOM 760 C CA . THR A 1 94 ? 0.621 -1.732 -19.553 1.00 91.81 94 THR A CA 1
ATOM 761 C C . THR A 1 94 ? 1.936 -1.941 -18.785 1.00 91.81 94 THR A C 1
ATOM 763 O O . THR A 1 94 ? 2.327 -1.099 -17.966 1.00 91.81 94 THR A O 1
ATOM 766 N N . PRO A 1 95 ? 2.662 -3.045 -19.042 1.00 89.56 95 PRO A N 1
ATOM 767 C CA . PRO A 1 95 ? 3.851 -3.402 -18.275 1.00 89.56 95 PRO A CA 1
ATOM 768 C C . PRO A 1 95 ? 5.050 -2.522 -18.647 1.00 89.56 95 PRO A C 1
ATOM 770 O O . PRO A 1 95 ? 5.808 -2.807 -19.573 1.00 89.56 95 PRO A O 1
ATOM 773 N N . VAL A 1 96 ? 5.245 -1.442 -17.887 1.00 92.25 96 VAL A N 1
ATOM 774 C CA . VAL A 1 96 ? 6.428 -0.574 -17.982 1.00 92.25 96 VAL A CA 1
ATOM 775 C C . VAL A 1 96 ? 7.344 -0.832 -16.778 1.00 92.25 96 VAL A C 1
ATOM 777 O O . VAL A 1 96 ? 6.902 -0.640 -15.641 1.00 92.25 96 VAL A O 1
ATOM 780 N N . PRO A 1 97 ? 8.637 -1.174 -16.979 1.00 89.50 97 PRO A N 1
ATOM 781 C CA . PRO A 1 97 ? 9.565 -1.518 -15.892 1.00 89.50 97 PRO A CA 1
ATOM 782 C C . PRO A 1 97 ? 9.671 -0.484 -14.767 1.00 89.50 97 PRO A C 1
ATOM 784 O O . PRO A 1 97 ? 9.892 -0.830 -13.608 1.00 89.50 97 PRO A O 1
ATOM 787 N N . LYS A 1 98 ? 9.455 0.794 -15.094 1.00 87.44 98 LYS A N 1
ATOM 788 C CA . LYS A 1 98 ? 9.434 1.905 -14.137 1.00 87.44 98 LYS A CA 1
ATOM 789 C C . LYS A 1 98 ? 8.401 1.723 -13.012 1.00 87.44 98 LYS A C 1
ATOM 791 O O . LYS A 1 98 ? 8.624 2.235 -11.919 1.00 87.44 98 LYS A O 1
ATOM 796 N N . TYR A 1 99 ? 7.300 1.008 -13.255 1.00 87.94 99 TYR A N 1
ATOM 797 C CA . TYR A 1 99 ? 6.217 0.828 -12.281 1.00 87.94 99 TYR A CA 1
ATOM 798 C C . TYR A 1 99 ? 6.307 -0.479 -11.484 1.00 87.94 99 TYR A C 1
ATOM 800 O O . TYR A 1 99 ? 5.529 -0.683 -10.554 1.00 87.94 99 TYR A O 1
ATOM 808 N N . TYR A 1 100 ? 7.264 -1.364 -11.771 1.00 88.69 100 TYR A N 1
ATOM 809 C CA . TYR A 1 100 ? 7.392 -2.628 -11.035 1.00 88.69 100 TYR A CA 1
ATOM 810 C C . TYR A 1 100 ? 7.643 -2.447 -9.528 1.00 88.69 100 TYR A C 1
ATOM 812 O O . TYR A 1 100 ? 7.006 -3.154 -8.745 1.00 88.69 100 TYR A O 1
ATOM 820 N N . PRO A 1 101 ? 8.466 -1.480 -9.068 1.00 86.31 101 PRO A N 1
ATOM 821 C CA . PRO A 1 101 ? 8.603 -1.209 -7.635 1.00 86.31 101 PRO A CA 1
ATOM 822 C C . PRO A 1 101 ? 7.275 -0.807 -6.977 1.00 86.31 101 PRO A C 1
ATOM 824 O O . PRO A 1 101 ? 6.957 -1.257 -5.879 1.00 86.31 101 PRO A O 1
ATOM 827 N N . GLN A 1 102 ? 6.456 -0.021 -7.679 1.00 86.62 102 GLN A N 1
ATOM 828 C CA . GLN A 1 102 ? 5.137 0.404 -7.213 1.00 86.62 102 GLN A CA 1
ATOM 829 C C . GLN A 1 102 ? 4.155 -0.773 -7.128 1.00 86.62 102 GLN A C 1
ATOM 831 O O . GLN A 1 102 ? 3.424 -0.887 -6.143 1.00 86.62 102 GLN A O 1
ATOM 836 N N . ALA A 1 103 ? 4.175 -1.689 -8.102 1.00 89.12 103 ALA A N 1
ATOM 837 C CA . ALA A 1 103 ? 3.395 -2.926 -8.035 1.00 89.12 103 ALA A CA 1
ATOM 838 C C . ALA A 1 103 ? 3.794 -3.776 -6.819 1.00 89.12 103 ALA A C 1
ATOM 840 O O . ALA A 1 103 ? 2.932 -4.216 -6.057 1.00 89.12 103 ALA A O 1
ATOM 841 N N . ILE A 1 104 ? 5.098 -3.946 -6.583 1.00 89.06 104 ILE A N 1
ATOM 842 C CA . ILE A 1 104 ? 5.613 -4.679 -5.419 1.00 89.06 104 ILE A CA 1
ATOM 843 C C . ILE A 1 104 ? 5.126 -4.037 -4.112 1.00 89.06 104 ILE A C 1
ATOM 845 O O . ILE A 1 104 ? 4.716 -4.748 -3.192 1.00 89.06 104 ILE A O 1
ATOM 849 N N . ASN A 1 105 ? 5.109 -2.707 -4.027 1.00 88.38 105 ASN A N 1
ATOM 850 C CA . ASN A 1 105 ? 4.579 -1.998 -2.863 1.00 88.38 105 ASN A CA 1
ATOM 851 C C . ASN A 1 105 ? 3.084 -2.237 -2.665 1.00 88.38 105 ASN A C 1
ATOM 853 O O . ASN A 1 105 ? 2.667 -2.517 -1.541 1.00 88.38 105 ASN A O 1
ATOM 857 N N . CYS A 1 106 ? 2.290 -2.195 -3.739 1.00 89.62 106 CYS A N 1
ATOM 858 C CA . CYS A 1 106 ? 0.863 -2.507 -3.678 1.00 89.62 106 CYS A CA 1
ATOM 859 C C . CYS A 1 106 ? 0.636 -3.921 -3.124 1.00 89.62 106 CYS A C 1
ATOM 861 O O . CYS A 1 106 ? -0.155 -4.093 -2.199 1.00 89.62 106 CYS A O 1
ATOM 863 N N . VAL A 1 107 ? 1.381 -4.918 -3.617 1.00 90.56 107 VAL A N 1
ATOM 864 C CA . VAL A 1 107 ? 1.302 -6.299 -3.112 1.00 90.56 107 VAL A CA 1
ATOM 865 C C . VAL A 1 107 ? 1.688 -6.374 -1.635 1.00 90.56 107 VAL A C 1
ATOM 867 O O . VAL A 1 107 ? 0.961 -6.971 -0.849 1.00 90.56 107 VAL A O 1
ATOM 870 N N . ARG A 1 108 ? 2.788 -5.738 -1.220 1.00 89.44 108 ARG A N 1
ATOM 871 C CA . ARG A 1 108 ? 3.232 -5.743 0.186 1.00 89.44 108 ARG A CA 1
ATOM 872 C C . ARG A 1 108 ? 2.203 -5.111 1.126 1.00 89.44 108 ARG A C 1
ATOM 874 O O . ARG A 1 108 ? 1.951 -5.660 2.197 1.00 89.44 108 ARG A O 1
ATOM 881 N N . VAL A 1 109 ? 1.591 -3.993 0.727 1.00 88.19 109 VAL A N 1
ATOM 882 C CA . VAL A 1 109 ? 0.500 -3.362 1.487 1.00 88.19 109 VAL A CA 1
ATOM 883 C C . VAL A 1 109 ? -0.699 -4.303 1.568 1.00 88.19 109 VAL A C 1
ATOM 885 O O . VAL A 1 109 ? -1.206 -4.532 2.661 1.00 88.19 109 VAL A O 1
ATOM 888 N N . LEU A 1 110 ? -1.120 -4.918 0.459 1.00 90.44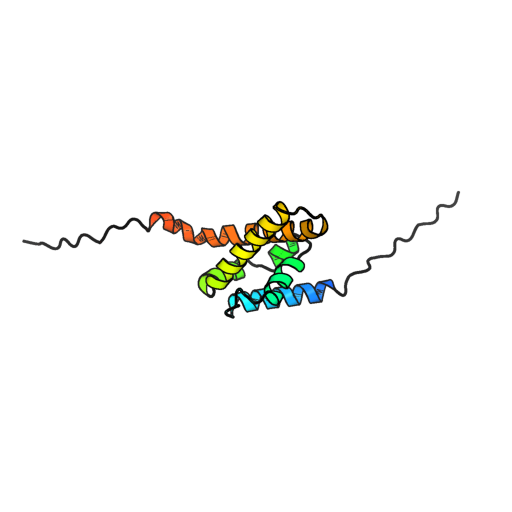 110 LEU A N 1
ATOM 889 C CA . LEU A 1 110 ? -2.220 -5.890 0.463 1.00 90.44 110 LEU A CA 1
ATOM 890 C C . LEU A 1 110 ? -1.934 -7.071 1.399 1.00 90.44 110 LEU A C 1
ATOM 892 O O . LEU A 1 110 ? -2.768 -7.383 2.245 1.00 90.44 110 LEU A O 1
ATOM 896 N N . THR A 1 111 ? -0.742 -7.667 1.328 1.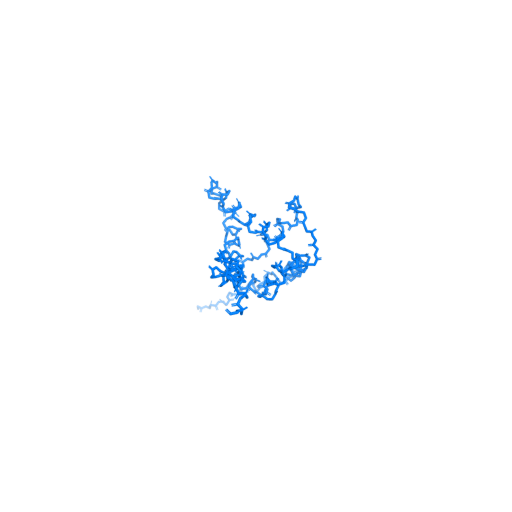00 89.38 111 THR A N 1
ATOM 897 C CA . THR A 1 111 ? -0.315 -8.747 2.235 1.00 89.38 111 THR A CA 1
ATOM 898 C C . THR A 1 111 ? -0.338 -8.309 3.697 1.00 89.38 111 THR A C 1
ATOM 900 O O . THR A 1 111 ? -0.618 -9.121 4.577 1.00 89.38 111 THR A O 1
ATOM 903 N N . ARG A 1 112 ? -0.077 -7.026 3.973 1.00 88.12 112 ARG A N 1
ATOM 904 C CA . ARG A 1 112 ? -0.170 -6.480 5.325 1.00 88.12 112 ARG A CA 1
ATOM 905 C C . ARG A 1 112 ? -1.615 -6.288 5.770 1.00 88.12 112 ARG A C 1
ATOM 907 O O . ARG A 1 112 ? -1.904 -6.581 6.918 1.00 88.12 112 ARG A O 1
ATOM 914 N N . LEU A 1 113 ? -2.507 -5.821 4.898 1.00 88.25 113 LEU A N 1
ATOM 915 C CA . LEU A 1 113 ? -3.896 -5.498 5.245 1.00 88.25 113 LEU A CA 1
ATOM 916 C C . LEU A 1 113 ? -4.809 -6.728 5.319 1.00 88.25 113 LEU A C 1
ATOM 918 O O . LEU A 1 113 ? -5.653 -6.806 6.210 1.00 88.25 113 LEU A O 1
ATOM 922 N N . VAL A 1 114 ? -4.661 -7.675 4.386 1.00 87.19 114 VAL A N 1
ATOM 923 C CA . VAL A 1 114 ? -5.570 -8.826 4.219 1.00 87.19 114 VAL A CA 1
ATOM 924 C C . VAL A 1 114 ? -5.754 -9.643 5.504 1.00 87.19 114 VAL A C 1
ATOM 926 O O . VAL A 1 114 ? -6.909 -9.893 5.852 1.00 87.19 114 VAL A O 1
ATOM 929 N N . PRO A 1 115 ? -4.700 -10.007 6.262 1.00 87.62 115 PRO A N 1
ATOM 930 C CA . PRO A 1 115 ? -4.866 -10.753 7.508 1.00 87.62 115 PRO A CA 1
ATOM 931 C C . PRO A 1 115 ? -5.793 -10.041 8.500 1.00 87.62 115 PRO A C 1
ATOM 933 O O . PRO A 1 115 ? -6.709 -10.651 9.042 1.00 87.62 115 PRO A O 1
ATOM 936 N N . PHE A 1 116 ? -5.623 -8.728 8.665 1.00 85.75 116 PHE A N 1
ATOM 937 C CA . PHE A 1 116 ? -6.407 -7.924 9.606 1.00 85.75 116 PHE A CA 1
ATOM 938 C C . PHE A 1 116 ? -7.813 -7.609 9.098 1.00 85.75 116 PHE A C 1
ATOM 940 O O . PHE A 1 116 ? -8.711 -7.367 9.896 1.00 85.75 116 PHE A O 1
ATOM 947 N N . ILE A 1 117 ? -8.057 -7.628 7.789 1.00 82.44 117 ILE A N 1
ATOM 948 C CA . ILE A 1 117 ? -9.426 -7.549 7.254 1.00 82.44 117 ILE A CA 1
ATOM 949 C C . ILE A 1 117 ? -10.200 -8.827 7.602 1.00 82.44 117 ILE A C 1
ATOM 951 O O . ILE A 1 117 ? -11.387 -8.766 7.923 1.00 82.44 117 ILE A O 1
ATOM 955 N N . LEU A 1 118 ? -9.520 -9.974 7.586 1.00 80.38 118 LEU A N 1
ATOM 956 C CA . LEU A 1 118 ? -10.120 -11.283 7.832 1.00 80.38 118 LEU A CA 1
ATOM 957 C C . LEU A 1 118 ? -10.232 -11.652 9.320 1.00 80.38 118 LEU A C 1
ATOM 959 O O . LEU A 1 118 ? -11.022 -12.535 9.641 1.00 80.38 118 LEU A O 1
ATOM 963 N N . GLU A 1 119 ? -9.525 -10.965 10.227 1.00 77.06 119 GLU A N 1
ATOM 964 C CA . GLU A 1 119 ? -9.552 -11.236 11.680 1.00 77.06 119 GLU A CA 1
ATOM 965 C C . GLU A 1 119 ? -10.976 -11.278 12.282 1.00 77.06 119 GLU A C 1
ATOM 967 O O . GLU A 1 119 ? -11.226 -12.069 13.183 1.00 77.06 119 GLU A O 1
ATOM 972 N N . GLU A 1 120 ? -11.933 -10.484 11.783 1.00 58.19 120 GLU A N 1
ATOM 973 C CA . GLU A 1 120 ? -13.332 -10.494 12.271 1.00 58.19 120 GLU A CA 1
ATOM 974 C C . GLU A 1 120 ? -14.279 -11.338 11.406 1.00 58.19 120 GLU A C 1
ATOM 976 O O . GLU A 1 120 ? -15.413 -11.627 11.788 1.00 58.19 120 GLU A O 1
ATOM 981 N N . SER A 1 121 ? -13.803 -11.807 10.251 1.00 54.06 121 SER A N 1
ATOM 982 C CA . SER A 1 121 ? -14.586 -12.664 9.356 1.00 54.06 121 SER A CA 1
ATOM 983 C C . SER A 1 121 ? -14.718 -14.105 9.874 1.00 54.06 121 SER A C 1
ATOM 985 O O . SER A 1 121 ? -15.391 -14.915 9.248 1.00 54.06 121 SER A O 1
ATOM 987 N N . GLY A 1 122 ? -14.213 -14.418 11.076 1.00 46.31 122 GLY A N 1
ATOM 988 C CA . GLY A 1 122 ? -14.697 -15.561 11.867 1.00 46.31 122 GLY A CA 1
ATOM 989 C C . GLY A 1 122 ? -16.208 -15.496 12.172 1.00 46.31 122 GLY A C 1
ATOM 990 O O . GLY A 1 122 ? -16.831 -16.514 12.475 1.00 46.31 122 GLY A O 1
ATOM 991 N N . ALA A 1 123 ? -16.831 -14.324 11.996 1.00 45.00 123 ALA A N 1
ATOM 992 C CA . ALA A 1 123 ? -18.280 -14.137 11.988 1.00 45.00 123 ALA A CA 1
ATOM 993 C C . ALA A 1 123 ? -18.973 -14.560 10.670 1.00 45.00 123 ALA A C 1
ATOM 995 O O . ALA A 1 123 ? -20.187 -14.402 10.549 1.00 45.00 123 ALA A O 1
ATOM 996 N N . LEU A 1 124 ? -18.268 -15.179 9.711 1.00 47.09 124 LEU A N 1
ATOM 997 C CA . LEU A 1 124 ? -18.904 -15.951 8.627 1.00 47.09 124 LEU A CA 1
ATOM 998 C C . LEU A 1 124 ? -19.698 -17.172 9.148 1.00 47.09 124 LEU A C 1
ATOM 1000 O O . LEU A 1 124 ? -20.380 -17.821 8.364 1.00 47.09 124 LEU A O 1
ATOM 1004 N N . SER A 1 125 ? -19.681 -17.453 10.461 1.00 46.25 125 SER A N 1
ATOM 1005 C CA . SER A 1 125 ? -20.623 -18.376 11.119 1.00 46.25 125 SER A CA 1
ATOM 1006 C C . SER A 1 125 ? -21.843 -17.703 11.776 1.00 46.25 125 SER A C 1
ATOM 1008 O O . SER A 1 125 ? -22.759 -18.404 12.196 1.00 46.25 125 SER A O 1
ATOM 1010 N N . ALA A 1 126 ? -21.902 -16.366 11.856 1.00 49.28 126 ALA A N 1
ATOM 1011 C CA . ALA A 1 126 ? -22.946 -15.648 12.601 1.00 49.28 126 ALA A CA 1
ATOM 1012 C C . ALA A 1 126 ? -24.012 -14.975 11.718 1.00 49.28 126 ALA A C 1
ATOM 1014 O O . ALA A 1 126 ? -24.987 -14.439 12.239 1.00 49.28 126 ALA A O 1
ATOM 1015 N N . CYS A 1 127 ? -23.883 -15.036 10.390 1.00 43.75 127 CYS A N 1
ATOM 1016 C CA . CYS A 1 127 ? -24.950 -14.627 9.473 1.00 43.75 127 CYS A CA 1
ATOM 1017 C C . CYS A 1 127 ? -25.691 -15.856 8.924 1.00 43.75 127 CYS A C 1
ATOM 1019 O O . CYS A 1 127 ? -25.747 -16.101 7.724 1.00 43.75 127 CYS A O 1
ATOM 1021 N N . GLY A 1 128 ? -26.233 -16.659 9.840 1.00 47.59 128 GLY A N 1
ATOM 1022 C CA . GLY A 1 128 ? -27.349 -17.558 9.577 1.00 47.59 128 GLY A CA 1
ATOM 1023 C C . GLY A 1 128 ? -28.591 -16.914 10.173 1.00 47.59 128 GLY A C 1
ATOM 1024 O O . GLY A 1 128 ? -28.770 -16.903 11.388 1.00 47.59 128 GLY A O 1
ATOM 1025 N N . SER A 1 129 ? -29.410 -16.309 9.325 1.00 54.50 129 SER A N 1
ATOM 1026 C CA . SER A 1 129 ? -30.678 -15.678 9.675 1.00 54.50 129 SER A CA 1
ATOM 1027 C C . SER A 1 129 ? -31.638 -16.674 10.344 1.00 54.50 129 SER A C 1
ATOM 1029 O O . SER A 1 129 ? -32.437 -17.310 9.668 1.00 54.50 129 SER A O 1
ATOM 1031 N N . CYS A 1 130 ? -31.599 -16.797 11.669 1.00 47.09 130 CYS A N 1
ATOM 1032 C CA . CYS A 1 130 ? -32.657 -17.438 12.448 1.00 47.09 130 CYS A CA 1
ATOM 1033 C C . CYS A 1 130 ? -33.183 -16.424 13.470 1.00 47.09 130 CYS A C 1
ATOM 1035 O O . CYS A 1 130 ? -32.464 -16.095 14.417 1.00 47.09 130 CYS A O 1
ATOM 1037 N N . PRO A 1 131 ? -34.409 -15.893 13.309 1.00 52.62 131 PRO A N 1
ATOM 1038 C CA . PRO A 1 131 ? -35.032 -15.128 14.378 1.00 52.62 131 PRO A CA 1
ATOM 1039 C C . PRO A 1 131 ? -35.243 -16.045 15.596 1.00 52.62 131 PRO A C 1
ATOM 1041 O O . PRO A 1 131 ? -35.524 -17.235 15.424 1.00 52.62 131 PRO A O 1
ATOM 1044 N N . PRO A 1 132 ? -35.120 -15.530 16.832 1.00 48.97 132 PRO A N 1
ATOM 1045 C CA . PRO A 1 132 ? -35.357 -16.336 18.020 1.00 48.97 132 PRO A CA 1
ATOM 1046 C C . PRO A 1 132 ? -36.822 -16.786 18.028 1.00 48.97 132 PRO A C 1
ATOM 1048 O O . PRO A 1 132 ? -37.729 -15.953 18.090 1.00 48.97 132 PRO A O 1
ATOM 1051 N N . LEU A 1 133 ? -37.063 -18.102 17.967 1.00 50.38 133 LEU A N 1
ATOM 1052 C CA . LEU A 1 133 ? -38.384 -18.670 18.222 1.00 50.38 133 LEU A CA 1
ATOM 1053 C C . LEU A 1 133 ? -38.765 -18.354 19.668 1.00 50.38 133 LEU A C 1
ATOM 1055 O O . LEU A 1 133 ? -38.385 -19.031 20.623 1.00 50.38 133 LEU A O 1
ATOM 1059 N N . ARG A 1 134 ? -39.545 -17.289 19.820 1.00 53.88 134 ARG A N 1
ATOM 1060 C CA . ARG A 1 134 ? -40.303 -17.002 21.025 1.00 53.88 134 ARG A CA 1
ATOM 1061 C C . ARG A 1 134 ? -41.436 -18.030 21.082 1.00 53.88 134 ARG A C 1
ATOM 1063 O O . ARG A 1 134 ? -42.477 -17.828 20.473 1.00 53.88 134 ARG A O 1
ATOM 1070 N N . SER A 1 135 ? -41.240 -19.127 21.806 1.00 48.47 135 SER A N 1
ATOM 1071 C CA . SER A 1 135 ? -42.357 -19.949 22.282 1.00 48.47 135 SER A CA 1
ATOM 1072 C C . SER A 1 135 ? -42.367 -19.924 23.800 1.00 48.47 135 SER A C 1
ATOM 1074 O O . SER A 1 135 ? -41.874 -20.821 24.479 1.00 48.47 135 SER A O 1
ATOM 1076 N N . GLY A 1 136 ? -42.921 -18.835 24.325 1.00 52.44 136 GLY A N 1
ATOM 1077 C CA . GLY A 1 136 ? -43.610 -18.893 25.597 1.00 52.44 136 GLY A CA 1
ATOM 1078 C C . GLY A 1 136 ? -45.010 -19.435 25.335 1.00 52.44 136 GLY A C 1
ATOM 1079 O O . GLY A 1 136 ? -45.812 -18.753 24.710 1.00 52.44 136 GLY A O 1
ATOM 1080 N N . ALA A 1 137 ? -45.288 -20.636 25.825 1.00 49.53 137 ALA A N 1
ATOM 1081 C CA . ALA A 1 137 ? -46.631 -21.077 26.171 1.00 49.53 137 ALA A CA 1
ATOM 1082 C C . ALA A 1 137 ? -46.496 -22.153 27.253 1.00 49.53 137 ALA A C 1
ATOM 1084 O O . ALA A 1 137 ? -46.380 -23.343 26.983 1.00 49.53 137 ALA A O 1
ATOM 1085 N N . ARG A 1 138 ? -46.442 -21.679 28.501 1.00 43.47 138 ARG A N 1
ATOM 1086 C CA . ARG A 1 138 ? -47.021 -22.403 29.630 1.00 43.47 138 ARG A CA 1
ATOM 1087 C C . ARG A 1 138 ? -48.535 -22.412 29.424 1.00 43.47 138 ARG A C 1
ATOM 1089 O O . ARG A 1 138 ? -49.105 -21.326 29.336 1.00 43.47 138 ARG A O 1
ATOM 1096 N N . ALA A 1 139 ? -49.136 -23.592 29.404 1.00 50.94 139 ALA A N 1
ATOM 1097 C CA . ALA A 1 139 ? -50.386 -23.942 30.080 1.00 50.94 139 ALA A CA 1
ATOM 1098 C C . ALA A 1 139 ? -50.562 -25.457 29.952 1.00 50.94 139 ALA A C 1
ATOM 1100 O O . ALA A 1 139 ? -50.503 -25.943 28.802 1.00 50.94 139 ALA A O 1
#

Secondary structure (DSSP, 8-state):
-------PPP-S-SSSHHHHHHHHHHHHHHHHHS---TT-HHHHHHHHHS--SHHHHHHHS-HHHHHHHHHH-HHHHHHHHHHHHHHHHHHHHS--GGGHHHHHHHHHHHHHHHHHHHTTGGGGGT-------------

pLDDT: mean 75.93, std 17.64, range [39.44, 94.25]